Protein AF-U2F3W3-F1 (afdb_monomer_lite)

Structure (mmCIF, N/CA/C/O backbone):
data_AF-U2F3W3-F1
#
_entry.id   AF-U2F3W3-F1
#
loop_
_atom_site.group_PDB
_atom_site.id
_atom_site.type_symbol
_atom_site.label_atom_id
_atom_site.label_alt_id
_atom_site.label_comp_id
_atom_site.label_asym_id
_atom_site.label_entity_id
_atom_site.label_seq_id
_atom_site.pdbx_PDB_ins_code
_atom_site.Cartn_x
_atom_site.Cartn_y
_atom_site.Cartn_z
_atom_site.occupancy
_atom_site.B_iso_or_equiv
_atom_site.auth_seq_id
_atom_site.auth_comp_id
_atom_site.auth_asym_id
_atom_site.auth_atom_id
_atom_site.pdbx_PDB_model_num
ATOM 1 N N . MET A 1 1 ? -35.827 2.898 -4.877 1.00 52.41 1 MET A N 1
ATOM 2 C CA . MET A 1 1 ? -34.780 3.288 -3.914 1.00 52.41 1 MET A CA 1
ATOM 3 C C . MET A 1 1 ? -34.654 4.819 -3.933 1.00 52.41 1 MET A C 1
ATOM 5 O O . MET A 1 1 ? -33.554 5.352 -3.934 1.00 52.41 1 MET A O 1
ATOM 9 N N . ASP A 1 2 ? -35.777 5.558 -3.984 1.00 53.62 2 ASP A N 1
ATOM 10 C CA . ASP A 1 2 ? -35.839 6.682 -4.941 1.00 53.62 2 ASP A CA 1
ATOM 11 C C . ASP A 1 2 ? -36.403 8.016 -4.434 1.00 53.62 2 ASP A C 1
ATOM 13 O O . ASP A 1 2 ? -36.330 8.987 -5.180 1.00 53.62 2 ASP A O 1
ATOM 17 N N . ASP A 1 3 ? -36.898 8.122 -3.199 1.00 54.47 3 ASP A N 1
ATOM 18 C CA . ASP A 1 3 ? -37.449 9.403 -2.710 1.00 54.47 3 ASP A CA 1
ATOM 19 C C . ASP A 1 3 ? -36.442 10.219 -1.890 1.00 54.47 3 ASP A C 1
ATOM 21 O O . ASP A 1 3 ? -36.507 11.447 -1.854 1.00 54.47 3 ASP A O 1
ATOM 25 N N . PHE A 1 4 ? -35.448 9.554 -1.291 1.00 59.66 4 PHE A N 1
ATOM 26 C CA . PHE A 1 4 ? -34.438 10.202 -0.448 1.00 59.66 4 PHE A CA 1
ATOM 27 C C . PHE A 1 4 ? -33.551 11.184 -1.235 1.00 59.66 4 PHE A C 1
ATOM 29 O O . PHE A 1 4 ? -33.193 12.248 -0.731 1.00 59.66 4 PHE A O 1
ATOM 36 N N . PHE A 1 5 ? -33.232 10.853 -2.490 1.00 60.53 5 PHE A N 1
ATOM 37 C CA . PHE A 1 5 ? -32.320 11.638 -3.329 1.00 60.53 5 PHE A CA 1
ATOM 38 C C . PHE A 1 5 ? -33.022 12.661 -4.231 1.00 60.53 5 PHE A C 1
ATOM 40 O O . PHE A 1 5 ? -32.372 13.586 -4.708 1.00 60.53 5 PHE A O 1
ATOM 47 N N . LYS A 1 6 ? -34.336 12.537 -4.470 1.00 60.34 6 LYS A N 1
ATOM 48 C CA . LYS A 1 6 ? -35.054 13.398 -5.431 1.00 60.34 6 LYS A CA 1
ATOM 49 C C . LYS A 1 6 ? -35.426 14.776 -4.873 1.00 60.34 6 LYS A C 1
ATOM 51 O O . LYS A 1 6 ? -35.531 15.722 -5.646 1.00 60.34 6 LYS A O 1
ATOM 56 N N . ASN A 1 7 ? -35.561 14.913 -3.550 1.00 56.03 7 ASN A N 1
ATOM 57 C CA . ASN A 1 7 ? -36.027 16.155 -2.912 1.00 56.03 7 ASN A CA 1
ATOM 58 C C . ASN A 1 7 ? -34.962 16.898 -2.090 1.00 56.03 7 ASN A C 1
ATOM 60 O O . ASN A 1 7 ? -35.235 17.978 -1.565 1.00 56.03 7 ASN A O 1
ATOM 64 N N . ASN A 1 8 ? -33.744 16.364 -1.978 1.00 58.72 8 ASN A N 1
ATOM 65 C CA . ASN A 1 8 ? -32.713 16.959 -1.136 1.00 58.72 8 ASN A CA 1
ATOM 66 C C . ASN A 1 8 ? -31.770 17.855 -1.959 1.00 58.72 8 ASN A C 1
ATOM 68 O O . ASN A 1 8 ? -30.768 17.396 -2.495 1.00 58.72 8 ASN A O 1
ATOM 72 N N . LYS A 1 9 ? -32.084 19.157 -2.055 1.00 62.22 9 LYS A N 1
ATOM 73 C CA . LYS A 1 9 ? -31.203 20.184 -2.662 1.00 62.22 9 LYS A CA 1
ATOM 74 C C . LYS A 1 9 ? -30.010 20.573 -1.769 1.00 62.22 9 LYS A C 1
ATOM 76 O O . LYS A 1 9 ? -29.358 21.587 -2.013 1.00 62.22 9 LYS A O 1
ATOM 81 N N . ARG A 1 10 ? -29.753 19.835 -0.686 1.00 68.94 10 ARG A N 1
ATOM 82 C CA . ARG A 1 10 ? -28.677 20.129 0.262 1.00 68.94 10 ARG A CA 1
ATOM 83 C C . ARG A 1 10 ? -27.387 19.465 -0.210 1.00 68.94 10 ARG A C 1
ATOM 85 O O . ARG A 1 10 ? -27.378 18.285 -0.541 1.00 68.94 10 ARG A O 1
ATOM 92 N N . ASN A 1 11 ? -26.288 20.212 -0.187 1.00 65.12 11 ASN A N 1
ATOM 93 C CA . ASN A 1 11 ? -24.961 19.633 -0.375 1.00 65.12 11 ASN A CA 1
ATOM 94 C C . ASN A 1 11 ? -24.682 18.678 0.792 1.00 65.12 11 ASN A C 1
ATOM 96 O O . ASN A 1 11 ? -24.628 19.135 1.937 1.00 65.12 11 ASN A O 1
ATOM 100 N N . PHE A 1 12 ? -24.522 17.384 0.505 1.00 64.50 12 PHE A N 1
ATOM 101 C CA . PHE A 1 12 ? -24.119 16.393 1.500 1.00 64.50 12 PHE A CA 1
ATOM 102 C C . PHE A 1 12 ? -22.770 16.800 2.099 1.00 64.50 12 PHE A C 1
ATOM 104 O O . PHE A 1 12 ? -21.782 16.986 1.384 1.00 64.50 12 PHE A O 1
ATOM 111 N N . LYS A 1 13 ? -22.735 16.984 3.416 1.00 65.62 13 LYS A N 1
ATOM 112 C CA . LYS A 1 13 ? -21.517 17.266 4.179 1.00 65.62 13 LYS A CA 1
ATOM 113 C C . LYS A 1 13 ? -20.970 15.963 4.754 1.00 65.62 13 LYS A C 1
ATOM 115 O O . LYS A 1 13 ? -21.709 15.004 4.938 1.00 65.62 13 LYS A O 1
ATOM 120 N N . ARG A 1 14 ? -19.686 15.946 5.132 1.00 64.81 14 ARG A N 1
ATOM 121 C CA . ARG A 1 14 ? -19.064 14.790 5.812 1.00 64.81 14 ARG A CA 1
ATOM 122 C C . ARG A 1 14 ? -19.819 14.383 7.090 1.00 64.81 14 ARG A C 1
ATOM 124 O O . ARG A 1 14 ? -19.908 13.202 7.371 1.00 64.81 14 ARG A O 1
ATOM 131 N N . ALA A 1 15 ? -20.442 15.334 7.789 1.00 65.88 15 ALA A N 1
ATOM 132 C CA . ALA A 1 15 ? -21.305 15.055 8.942 1.00 65.88 15 ALA A CA 1
ATOM 133 C C . ALA A 1 15 ? -22.580 14.263 8.579 1.00 65.88 15 ALA A C 1
ATOM 135 O O . ALA A 1 15 ? -23.065 13.477 9.381 1.00 65.88 15 ALA A O 1
ATOM 136 N N . ASP A 1 16 ? -23.108 14.413 7.358 1.00 68.06 16 ASP A N 1
ATOM 137 C CA . ASP A 1 16 ? -24.274 13.642 6.907 1.00 68.06 16 ASP A CA 1
ATOM 138 C C . ASP A 1 16 ? -23.905 12.163 6.613 1.00 68.06 16 ASP A C 1
ATOM 140 O O . ASP A 1 16 ? -24.796 11.326 6.460 1.00 68.06 16 ASP A O 1
ATOM 144 N N . LEU A 1 17 ? -22.604 11.825 6.561 1.00 68.50 17 LEU A N 1
ATOM 145 C CA . LEU A 1 17 ? -22.098 10.450 6.435 1.00 68.50 17 LEU A CA 1
ATOM 146 C C . LEU A 1 17 ? -21.965 9.731 7.786 1.00 68.50 17 LEU A C 1
ATOM 148 O O . LEU A 1 17 ? -21.866 8.509 7.783 1.00 68.50 17 LEU A O 1
ATOM 152 N N . GLU A 1 18 ? -22.047 10.426 8.929 1.00 71.69 18 GLU A N 1
ATOM 153 C CA . GLU A 1 18 ? -21.941 9.786 10.256 1.00 71.69 18 GLU A CA 1
ATOM 154 C C . GLU A 1 18 ? -23.002 8.691 10.457 1.00 71.69 18 GLU A C 1
ATOM 156 O O . GLU A 1 18 ? -22.732 7.647 11.048 1.00 71.69 18 GLU A O 1
ATOM 161 N N . ILE A 1 19 ? -24.203 8.889 9.901 1.00 69.62 19 ILE A N 1
ATOM 162 C CA . ILE A 1 19 ? -25.282 7.888 9.915 1.00 69.62 19 ILE A CA 1
ATOM 163 C C . ILE A 1 19 ? -24.885 6.638 9.112 1.00 69.62 19 ILE A C 1
ATOM 165 O O . ILE A 1 19 ? -25.238 5.519 9.486 1.00 69.62 19 ILE A O 1
ATOM 169 N N . MET A 1 20 ? -24.155 6.811 8.006 1.00 68.94 20 MET A N 1
ATOM 170 C CA . MET A 1 20 ? -23.655 5.691 7.206 1.00 68.94 20 MET A CA 1
ATOM 171 C C . MET A 1 20 ? -22.515 4.965 7.917 1.00 68.94 20 MET A C 1
ATOM 173 O O . MET A 1 20 ? -22.529 3.737 7.937 1.00 68.94 20 MET A O 1
ATOM 177 N N . ASP A 1 21 ? -21.604 5.695 8.562 1.00 71.94 21 ASP A N 1
ATOM 178 C CA . ASP A 1 21 ? -20.513 5.116 9.355 1.00 71.94 21 ASP A CA 1
ATOM 179 C C . ASP A 1 21 ? -21.047 4.294 10.542 1.00 71.94 21 ASP A C 1
ATOM 181 O O . ASP A 1 21 ? -20.514 3.230 10.854 1.00 71.94 21 ASP A O 1
ATOM 185 N N . GLN A 1 22 ? -22.147 4.731 11.170 1.00 71.75 22 GLN A N 1
ATOM 186 C CA . GLN A 1 22 ? -22.835 3.959 12.213 1.00 71.75 22 GLN A CA 1
ATOM 187 C C . GLN A 1 22 ? -23.521 2.700 11.673 1.00 71.75 22 GLN A C 1
ATOM 189 O O . GLN A 1 22 ? -23.549 1.670 12.348 1.00 71.75 22 GLN A O 1
ATOM 194 N N . LYS A 1 23 ? -24.110 2.774 10.476 1.00 74.50 23 LYS A N 1
ATOM 195 C CA . LYS A 1 23 ? -24.879 1.667 9.888 1.00 74.50 23 LYS A CA 1
ATOM 196 C C . LYS A 1 23 ? -23.989 0.610 9.231 1.00 74.50 23 LYS A C 1
ATOM 198 O O . LYS A 1 23 ? -24.366 -0.559 9.193 1.00 74.50 23 LYS A O 1
ATOM 203 N N . PHE A 1 24 ? -22.824 1.019 8.735 1.00 73.81 24 PHE A N 1
ATOM 204 C CA . PHE A 1 24 ? -21.830 0.168 8.089 1.00 73.81 24 PHE A CA 1
ATOM 205 C C . PHE A 1 24 ? -20.445 0.451 8.676 1.00 73.81 24 PHE A C 1
ATOM 207 O O . PHE A 1 24 ? -19.601 1.060 8.012 1.00 73.81 24 PHE A O 1
ATOM 214 N N . PRO A 1 25 ? -20.200 0.024 9.927 1.00 77.31 25 PRO A N 1
ATOM 215 C CA . PRO A 1 25 ? -18.922 0.266 10.569 1.00 77.31 25 PRO A CA 1
ATOM 216 C C . PRO A 1 25 ? -17.807 -0.432 9.786 1.00 77.31 25 PRO A C 1
ATOM 218 O O . PRO A 1 25 ? -17.906 -1.614 9.449 1.00 77.31 25 PRO A O 1
ATOM 221 N N . GLN A 1 26 ? -16.728 0.301 9.504 1.00 83.44 26 GLN A N 1
ATOM 222 C CA . GLN A 1 26 ? -15.517 -0.228 8.869 1.00 83.44 26 GLN A CA 1
ATOM 223 C C . GLN A 1 26 ? -14.720 -1.070 9.874 1.00 83.44 26 GLN A C 1
ATOM 225 O O . GLN A 1 26 ? -13.630 -0.702 10.311 1.00 83.44 26 GLN A O 1
ATOM 230 N N . THR A 1 27 ? -15.295 -2.193 10.297 1.00 89.38 27 THR A N 1
ATOM 231 C CA . THR A 1 27 ? -14.760 -3.049 11.356 1.00 89.38 27 THR A CA 1
ATOM 232 C C . THR A 1 27 ? -14.599 -4.473 10.847 1.00 89.38 27 THR A C 1
ATOM 234 O O . THR A 1 27 ? -15.500 -5.051 10.245 1.00 89.38 27 THR A O 1
ATOM 237 N N . LEU A 1 28 ? -13.423 -5.042 11.082 1.00 88.81 28 LEU A N 1
ATOM 238 C CA . LEU A 1 28 ? -13.112 -6.431 10.777 1.00 88.81 28 LEU A CA 1
ATOM 239 C C . LEU A 1 28 ? -13.806 -7.376 11.768 1.00 88.81 28 LEU A C 1
ATOM 241 O O . LEU A 1 28 ? -14.197 -6.983 12.866 1.00 88.81 28 LEU A O 1
ATOM 245 N N . SER A 1 29 ? -13.876 -8.664 11.430 1.00 86.19 29 SER A N 1
ATOM 246 C CA . SER A 1 29 ? -14.442 -9.706 12.305 1.00 86.19 29 SER A CA 1
ATOM 247 C C . SER A 1 29 ? -13.726 -9.851 13.654 1.00 86.19 29 SER A C 1
ATOM 249 O O . SER A 1 29 ? -14.311 -10.356 14.606 1.00 86.19 29 SER A O 1
ATOM 251 N N . ASN A 1 30 ? -12.480 -9.383 13.758 1.00 84.94 30 ASN A N 1
ATOM 252 C CA . ASN A 1 30 ? -11.715 -9.319 15.006 1.00 84.94 30 ASN A CA 1
ATOM 253 C C . ASN A 1 30 ? -11.966 -8.031 15.824 1.00 84.94 30 ASN A C 1
ATOM 255 O O . ASN A 1 30 ? -11.240 -7.773 16.781 1.00 84.94 30 ASN A O 1
ATOM 259 N N . GLY A 1 31 ? -12.943 -7.204 15.436 1.00 90.38 31 GLY A N 1
ATOM 260 C CA . GLY A 1 31 ? -13.310 -5.962 16.120 1.00 90.38 31 GLY A CA 1
ATOM 261 C C . GLY A 1 31 ? -12.424 -4.753 15.799 1.00 90.38 31 GLY A C 1
ATOM 262 O O . GLY A 1 31 ? -12.682 -3.666 16.313 1.00 90.38 31 GLY A O 1
ATOM 263 N N . LYS A 1 32 ? -11.394 -4.896 14.955 1.00 92.50 32 LYS A N 1
ATOM 264 C CA . LYS A 1 32 ? -10.477 -3.793 14.618 1.00 92.50 32 LYS A CA 1
ATOM 265 C C . LYS A 1 32 ? -11.030 -2.938 13.486 1.00 92.50 32 LYS A C 1
ATOM 267 O O . LYS A 1 32 ? -11.557 -3.465 12.506 1.00 92.50 32 LYS A O 1
ATOM 272 N N . LYS A 1 33 ? -10.878 -1.616 13.601 1.00 92.75 33 LYS A N 1
ATOM 273 C CA . LYS A 1 33 ? -11.203 -0.676 12.522 1.00 92.75 33 LYS A CA 1
ATOM 274 C C . LYS A 1 33 ? -10.188 -0.830 11.390 1.00 92.75 33 LYS A C 1
ATOM 276 O O . LYS A 1 33 ? -8.986 -0.834 11.651 1.00 92.75 33 LYS A O 1
ATOM 281 N N . TYR A 1 34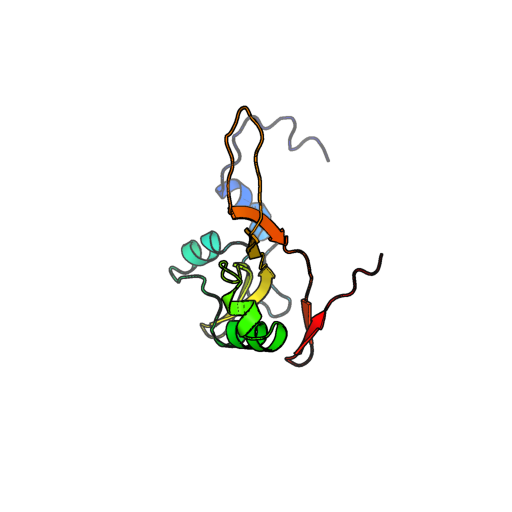 ? -10.668 -0.938 10.158 1.00 93.38 34 TYR A N 1
ATOM 282 C CA . TYR A 1 34 ? -9.819 -0.867 8.973 1.00 93.38 34 TYR A CA 1
ATOM 283 C C . TYR A 1 34 ? -10.018 0.469 8.255 1.00 93.38 34 TYR A C 1
ATOM 285 O O . TYR A 1 34 ? -11.032 1.140 8.427 1.00 93.38 34 TYR A O 1
ATOM 293 N N . TYR A 1 35 ? -9.032 0.843 7.453 1.00 92.88 35 TYR A N 1
ATOM 294 C CA . TYR A 1 35 ? -8.988 2.060 6.663 1.00 92.88 35 TYR A CA 1
ATOM 295 C C . TYR A 1 35 ? -8.802 1.687 5.197 1.00 92.88 35 TYR A C 1
ATOM 297 O O . TYR A 1 35 ? -8.011 0.800 4.876 1.00 92.88 35 TYR A O 1
ATOM 305 N N . THR A 1 36 ? -9.514 2.378 4.310 1.00 90.75 36 THR A N 1
ATOM 306 C CA . THR A 1 36 ? -9.368 2.267 2.845 1.00 90.75 36 THR A CA 1
ATOM 307 C C . THR A 1 36 ? -8.591 3.442 2.242 1.00 90.75 36 THR A C 1
ATOM 309 O O . THR A 1 36 ? -8.523 3.610 1.028 1.00 90.75 36 THR A O 1
ATOM 312 N N . SER A 1 37 ? -8.088 4.331 3.098 1.00 88.44 37 SER A N 1
ATOM 313 C CA . SER A 1 37 ? -7.439 5.582 2.726 1.00 88.44 37 SER A CA 1
ATOM 314 C C . SER A 1 37 ? -6.416 5.940 3.790 1.00 88.44 37 SER A C 1
ATOM 316 O O . SER A 1 37 ? -6.741 6.037 4.976 1.00 88.44 37 SER A O 1
ATOM 318 N N . TRP A 1 38 ? -5.178 6.169 3.361 1.00 89.06 38 TRP A N 1
ATOM 319 C CA . TRP A 1 38 ? -4.122 6.648 4.246 1.00 89.06 38 TRP A CA 1
ATOM 320 C C . TRP A 1 38 ? -4.459 8.017 4.851 1.00 89.06 38 TRP A C 1
ATOM 322 O O . TRP A 1 38 ? -4.174 8.249 6.017 1.00 89.06 38 TRP A O 1
ATOM 332 N N . ILE A 1 39 ? -5.155 8.884 4.108 1.00 90.50 39 ILE A N 1
ATOM 333 C CA . ILE A 1 39 ? -5.538 10.229 4.563 1.00 90.50 39 ILE A CA 1
ATOM 334 C C . ILE A 1 39 ? -6.479 10.158 5.770 1.00 90.50 39 ILE A C 1
ATOM 336 O O . ILE A 1 39 ? -6.364 10.963 6.693 1.00 90.50 39 ILE A O 1
ATOM 340 N N . ASP A 1 40 ? -7.430 9.221 5.761 1.00 90.94 40 ASP A N 1
ATOM 341 C CA . ASP A 1 40 ? -8.373 9.073 6.872 1.00 90.94 40 ASP A CA 1
ATOM 342 C C . ASP A 1 40 ? -7.679 8.475 8.101 1.00 90.94 40 ASP A C 1
ATOM 344 O O . ASP A 1 40 ? -7.908 8.942 9.211 1.00 90.94 40 ASP A O 1
ATOM 348 N N . TYR A 1 41 ? -6.752 7.531 7.908 1.00 93.00 41 TYR A N 1
ATOM 349 C CA . TYR A 1 41 ? -5.915 7.019 8.996 1.00 93.00 41 TYR A CA 1
ATOM 350 C C . TYR A 1 41 ? -5.042 8.110 9.628 1.00 93.00 41 TYR A C 1
ATOM 352 O O . TYR A 1 41 ? -5.021 8.248 10.851 1.00 93.00 41 TYR A O 1
ATOM 360 N N . GLU A 1 42 ? -4.339 8.904 8.815 1.00 94.12 42 GLU A N 1
ATOM 361 C CA . GLU A 1 42 ? -3.472 9.979 9.310 1.00 94.12 42 GLU A CA 1
ATOM 362 C C . GLU A 1 42 ? -4.276 11.051 10.047 1.00 94.12 42 GLU A C 1
ATOM 364 O O . GLU A 1 42 ? -3.835 11.566 11.072 1.00 94.12 42 GLU A O 1
ATOM 369 N N . ARG A 1 43 ? -5.487 11.352 9.569 1.00 92.75 43 ARG A N 1
ATOM 370 C CA . ARG A 1 43 ? -6.401 12.289 10.227 1.00 92.75 43 ARG A CA 1
ATOM 371 C C . ARG A 1 43 ? -6.908 11.770 11.569 1.00 92.75 43 ARG A C 1
ATOM 373 O O . ARG A 1 43 ? -6.947 12.539 12.525 1.00 92.75 43 ARG A O 1
ATOM 380 N N . ASP A 1 44 ? -7.313 10.504 11.625 1.00 91.62 44 ASP A N 1
ATOM 381 C CA . ASP A 1 44 ? -7.909 9.903 12.820 1.00 91.62 44 ASP A CA 1
ATOM 382 C C . ASP A 1 44 ? -6.856 9.623 13.905 1.00 91.62 44 ASP A C 1
ATOM 384 O O . ASP A 1 44 ? -7.155 9.711 15.095 1.00 91.62 44 ASP A O 1
ATOM 388 N N . THR A 1 45 ? -5.625 9.280 13.509 1.00 91.75 45 THR A N 1
ATOM 389 C CA . THR A 1 45 ? -4.575 8.818 14.436 1.00 91.75 45 THR A CA 1
ATOM 390 C C . THR A 1 45 ? -3.429 9.806 14.643 1.00 91.75 45 THR A C 1
ATOM 392 O O . THR A 1 45 ? -2.695 9.684 15.624 1.00 91.75 45 THR A O 1
ATOM 395 N N . GLY A 1 46 ? -3.223 10.752 13.721 1.00 93.69 46 GLY A N 1
ATOM 396 C CA . GLY A 1 46 ? -2.047 11.626 13.686 1.00 93.69 46 GLY A CA 1
ATOM 397 C C . GLY A 1 46 ? -0.736 10.918 13.308 1.00 93.69 46 GLY A C 1
ATOM 398 O O . GLY A 1 46 ? 0.322 11.547 13.333 1.00 93.69 46 GLY A O 1
ATOM 399 N N . LYS A 1 47 ? -0.773 9.619 12.978 1.00 93.12 47 LYS A N 1
ATOM 400 C CA . LYS A 1 47 ? 0.394 8.804 12.600 1.00 93.12 47 LYS A CA 1
ATOM 401 C C . LYS A 1 47 ? 0.446 8.643 11.090 1.00 93.12 47 LYS A C 1
ATOM 403 O O . LYS A 1 47 ? -0.599 8.460 10.484 1.00 93.12 47 LYS A O 1
ATOM 408 N N . LYS A 1 48 ? 1.645 8.599 10.503 1.00 91.25 48 LYS A N 1
ATOM 409 C CA . LYS A 1 48 ? 1.818 8.310 9.071 1.00 91.25 48 LYS A CA 1
ATOM 410 C C . LYS A 1 48 ? 1.393 6.893 8.705 1.00 91.25 48 LYS A C 1
ATOM 412 O O . LYS A 1 48 ? 1.671 5.946 9.445 1.00 91.25 48 LYS A O 1
ATOM 417 N N . ALA A 1 49 ? 0.771 6.749 7.539 1.00 90.19 49 ALA A N 1
ATOM 418 C CA . ALA A 1 49 ? 0.434 5.444 6.984 1.00 90.19 49 ALA A CA 1
ATOM 419 C C . ALA A 1 49 ? 1.582 4.914 6.112 1.00 90.19 49 ALA A C 1
ATOM 421 O O . ALA A 1 49 ? 1.633 5.161 4.908 1.00 90.19 49 ALA A O 1
ATOM 422 N N . GLU A 1 50 ? 2.507 4.173 6.714 1.00 89.25 50 GLU A N 1
ATOM 423 C CA . GLU A 1 50 ? 3.647 3.588 6.003 1.00 89.25 50 GLU A CA 1
ATOM 424 C C . GLU A 1 50 ? 3.539 2.062 5.968 1.00 89.25 50 GLU A C 1
ATOM 426 O O . GLU A 1 50 ? 3.142 1.427 6.946 1.00 89.25 50 GLU A O 1
ATOM 431 N N . VAL A 1 51 ? 3.881 1.458 4.824 1.00 88.69 51 VAL A N 1
ATOM 432 C CA . VAL A 1 51 ? 3.951 -0.004 4.698 1.00 88.69 51 VAL A CA 1
ATOM 433 C C . VAL A 1 51 ? 5.123 -0.495 5.550 1.00 88.69 51 VAL A C 1
ATOM 435 O O . VAL A 1 51 ? 6.260 -0.123 5.260 1.00 88.69 51 VAL A O 1
ATOM 438 N N . PRO A 1 52 ? 4.901 -1.350 6.565 1.00 90.38 52 PRO A N 1
ATOM 439 C CA . PRO A 1 52 ? 6.005 -1.803 7.399 1.00 90.38 52 PRO A CA 1
ATOM 440 C C . PRO A 1 52 ? 7.026 -2.638 6.624 1.00 90.38 52 PRO A C 1
ATOM 442 O O . PRO A 1 52 ? 6.676 -3.406 5.722 1.00 90.38 52 PRO A O 1
ATOM 445 N N . GLU A 1 53 ? 8.285 -2.558 7.051 1.00 90.19 53 GLU A N 1
ATOM 446 C CA . GLU A 1 53 ? 9.429 -3.189 6.385 1.00 90.19 53 GLU A CA 1
ATOM 447 C C . GLU A 1 53 ? 9.272 -4.708 6.208 1.00 90.19 53 GLU A C 1
ATOM 449 O O . GLU A 1 53 ? 9.648 -5.259 5.175 1.00 90.19 53 GLU A O 1
ATOM 454 N N . ILE A 1 54 ? 8.611 -5.386 7.153 1.00 89.50 54 ILE A N 1
ATOM 455 C CA . ILE A 1 54 ? 8.303 -6.819 7.038 1.00 89.50 54 ILE A CA 1
ATOM 456 C C . ILE A 1 54 ? 7.507 -7.153 5.765 1.00 89.50 54 ILE A C 1
ATOM 458 O O . ILE A 1 54 ? 7.734 -8.196 5.154 1.00 89.50 54 ILE A O 1
ATOM 462 N N . TYR A 1 55 ? 6.592 -6.282 5.331 1.00 88.44 55 TYR A N 1
ATOM 463 C CA . TYR A 1 55 ? 5.817 -6.491 4.107 1.00 88.44 55 TYR A CA 1
ATOM 464 C C . TYR A 1 55 ? 6.613 -6.096 2.863 1.00 88.44 55 TYR A C 1
ATOM 466 O O . TYR A 1 55 ? 6.503 -6.778 1.846 1.00 88.44 55 TYR A O 1
ATOM 474 N N . ILE A 1 56 ? 7.462 -5.066 2.956 1.00 88.25 56 ILE A N 1
ATOM 475 C CA . ILE A 1 56 ? 8.399 -4.692 1.885 1.00 88.25 56 ILE A CA 1
ATOM 476 C C . ILE A 1 56 ? 9.331 -5.868 1.570 1.00 88.25 56 ILE A C 1
ATOM 478 O O . ILE A 1 56 ? 9.471 -6.248 0.408 1.00 88.25 56 ILE A O 1
ATOM 482 N N . ASN A 1 57 ? 9.903 -6.504 2.593 1.00 89.56 57 ASN A N 1
ATOM 483 C CA . ASN A 1 57 ? 10.799 -7.646 2.417 1.00 89.56 57 ASN A CA 1
ATOM 484 C C . ASN A 1 57 ? 10.086 -8.837 1.769 1.00 89.56 57 ASN A C 1
ATOM 486 O O . ASN A 1 57 ? 10.608 -9.406 0.815 1.00 89.56 57 ASN A O 1
ATOM 490 N N . LYS A 1 58 ? 8.846 -9.146 2.171 1.00 87.00 58 LYS A N 1
ATOM 491 C CA . LYS A 1 58 ? 8.047 -10.193 1.508 1.00 87.00 58 LYS A CA 1
ATOM 492 C C . LYS A 1 58 ? 7.755 -9.876 0.034 1.00 87.00 58 LYS A C 1
ATOM 494 O O . LYS A 1 58 ? 7.698 -10.789 -0.787 1.00 87.00 58 LYS A O 1
ATOM 499 N N . ILE A 1 59 ? 7.558 -8.602 -0.324 1.00 84.19 59 ILE A N 1
ATOM 500 C CA . ILE A 1 59 ? 7.377 -8.182 -1.726 1.00 84.19 59 ILE A CA 1
ATOM 501 C C . ILE A 1 59 ? 8.683 -8.362 -2.510 1.00 84.19 59 ILE A C 1
ATOM 503 O O . ILE A 1 59 ? 8.651 -8.900 -3.618 1.00 84.19 59 ILE A O 1
ATOM 507 N N . LYS A 1 60 ? 9.828 -7.972 -1.936 1.00 86.94 60 LYS A N 1
ATOM 508 C CA . LYS A 1 60 ? 11.156 -8.180 -2.538 1.00 86.94 60 LYS A CA 1
ATOM 509 C C . LYS A 1 60 ? 11.463 -9.661 -2.749 1.00 86.94 60 LYS A C 1
ATOM 511 O O . LYS A 1 60 ? 11.881 -10.036 -3.839 1.00 86.94 60 LYS A O 1
ATOM 516 N N . GLU A 1 61 ? 11.200 -10.505 -1.752 1.00 87.00 61 GLU A N 1
ATOM 517 C CA . GLU A 1 61 ? 11.341 -11.964 -1.857 1.00 87.00 61 GLU A CA 1
ATOM 518 C C . GLU A 1 61 ? 10.455 -12.542 -2.967 1.00 87.00 61 GLU A C 1
ATOM 520 O O . GLU A 1 61 ? 10.874 -13.435 -3.700 1.00 87.00 61 GLU A O 1
ATOM 525 N N . PHE A 1 62 ? 9.236 -12.015 -3.120 1.00 81.94 62 PHE A N 1
ATOM 526 C CA . PHE A 1 62 ? 8.300 -12.469 -4.142 1.00 81.94 62 PHE A CA 1
ATOM 527 C C . PHE A 1 62 ? 8.700 -12.039 -5.565 1.00 81.94 62 PHE A C 1
ATOM 529 O O . PHE A 1 62 ? 8.602 -12.832 -6.500 1.00 81.94 62 PHE A O 1
ATOM 536 N N . MET A 1 63 ? 9.130 -10.789 -5.753 1.00 77.94 63 MET A N 1
ATOM 537 C CA . MET A 1 63 ? 9.453 -10.234 -7.077 1.00 77.94 63 MET A CA 1
ATOM 538 C C . MET A 1 63 ? 10.896 -10.484 -7.523 1.00 77.94 63 MET A C 1
ATOM 540 O O . MET A 1 63 ? 11.189 -10.437 -8.722 1.00 77.94 63 MET A O 1
ATOM 544 N N . GLY A 1 64 ? 11.789 -10.727 -6.566 1.00 83.44 64 GLY A N 1
ATOM 545 C CA . GLY A 1 64 ? 13.231 -10.621 -6.728 1.00 83.44 64 GLY A CA 1
ATOM 546 C C . GLY A 1 64 ? 13.701 -9.172 -6.573 1.00 83.44 64 GLY A C 1
ATOM 547 O O . GLY A 1 64 ? 13.135 -8.254 -7.168 1.00 83.44 64 GLY A O 1
ATOM 548 N N . GLU A 1 65 ? 14.777 -8.976 -5.811 1.00 83.88 65 GLU A N 1
ATOM 549 C CA . GLU A 1 65 ? 15.337 -7.657 -5.474 1.00 83.88 65 GLU A CA 1
ATOM 550 C C . GLU A 1 65 ? 15.640 -6.816 -6.725 1.00 83.88 65 GLU A C 1
ATOM 552 O O . GLU A 1 65 ? 15.142 -5.704 -6.865 1.00 83.88 65 GLU A O 1
ATOM 557 N N . SER A 1 66 ? 16.289 -7.414 -7.730 1.00 81.31 66 SER A N 1
ATOM 558 C CA . SER A 1 66 ? 16.592 -6.738 -9.003 1.00 81.31 66 SER A CA 1
ATOM 559 C C . SER A 1 66 ? 15.369 -6.261 -9.797 1.00 81.31 66 SER A C 1
ATOM 561 O O . SER A 1 66 ? 15.493 -5.371 -10.638 1.00 81.31 66 SER A O 1
ATOM 563 N N . ASN A 1 67 ? 14.196 -6.867 -9.596 1.00 77.88 67 ASN A N 1
ATOM 564 C CA . ASN A 1 67 ? 12.953 -6.432 -10.234 1.00 77.88 67 ASN A CA 1
ATOM 565 C C . ASN A 1 67 ? 12.225 -5.400 -9.377 1.00 77.88 67 ASN A C 1
ATOM 567 O O . ASN A 1 67 ? 11.594 -4.500 -9.926 1.00 77.88 67 ASN A O 1
ATOM 571 N N . TYR A 1 68 ? 12.328 -5.518 -8.052 1.00 80.50 68 TYR A N 1
ATOM 572 C CA . TYR A 1 68 ? 11.818 -4.520 -7.124 1.00 80.50 68 TYR A CA 1
ATOM 573 C C . TYR A 1 68 ? 12.526 -3.173 -7.316 1.00 80.50 68 TYR A C 1
ATOM 575 O O . TYR A 1 68 ? 11.853 -2.158 -7.442 1.00 80.50 68 TYR A O 1
ATOM 583 N N . ASP A 1 69 ? 13.852 -3.161 -7.467 1.00 80.81 69 ASP A N 1
ATOM 584 C CA . ASP A 1 69 ? 14.632 -1.926 -7.654 1.00 80.81 69 ASP A CA 1
ATOM 585 C C . ASP A 1 69 ? 14.338 -1.213 -8.984 1.00 80.81 69 ASP A C 1
ATOM 587 O O . ASP A 1 69 ? 14.555 -0.011 -9.127 1.00 80.81 69 ASP A O 1
ATOM 591 N N . LYS A 1 70 ? 13.807 -1.943 -9.973 1.00 74.25 70 LYS A N 1
ATOM 592 C CA . LYS A 1 70 ? 13.325 -1.372 -11.242 1.00 74.25 70 LYS A CA 1
ATOM 593 C C . LYS A 1 70 ? 11.932 -0.754 -11.116 1.00 74.25 70 LYS A C 1
ATOM 595 O O . LYS A 1 70 ? 11.488 -0.103 -12.059 1.00 74.25 70 LYS A O 1
ATOM 600 N N . SER A 1 71 ? 11.228 -0.981 -10.004 1.00 67.75 71 SER A N 1
ATOM 601 C CA . SER A 1 71 ? 9.928 -0.382 -9.724 1.00 67.75 71 SER A CA 1
ATOM 602 C C . SER A 1 71 ? 10.126 0.981 -9.063 1.00 67.75 71 SER A C 1
ATOM 604 O O . SER A 1 71 ? 10.470 1.033 -7.886 1.00 67.75 71 SER A O 1
ATOM 606 N N . PRO A 1 72 ? 9.867 2.104 -9.759 1.00 60.03 72 PRO A N 1
ATOM 607 C CA . PRO A 1 72 ? 10.017 3.430 -9.160 1.00 60.03 72 PRO A CA 1
ATOM 608 C C . PRO A 1 72 ? 8.956 3.729 -8.089 1.00 60.03 72 PRO A C 1
ATOM 610 O O . PRO A 1 72 ? 9.054 4.738 -7.397 1.00 60.03 72 PRO A O 1
ATOM 613 N N . ASN A 1 73 ? 7.929 2.882 -7.959 1.00 66.56 73 ASN A N 1
ATOM 614 C CA . ASN A 1 73 ? 6.800 3.120 -7.072 1.00 66.56 73 ASN A CA 1
ATOM 615 C C . ASN A 1 73 ? 6.851 2.194 -5.858 1.00 66.56 73 ASN A C 1
ATOM 617 O O . ASN A 1 73 ? 6.952 0.972 -5.996 1.00 66.56 73 ASN A O 1
ATOM 621 N N . PHE A 1 74 ? 6.710 2.798 -4.679 1.00 75.06 74 PHE A N 1
ATOM 622 C CA . PHE A 1 74 ? 6.482 2.087 -3.428 1.00 75.06 74 PHE A CA 1
ATOM 623 C C . PHE A 1 74 ? 5.097 1.419 -3.426 1.00 75.06 74 PHE A C 1
ATOM 625 O O . PHE A 1 74 ? 4.166 1.926 -4.062 1.00 75.06 74 PHE A O 1
ATOM 632 N N . PRO A 1 75 ? 4.931 0.297 -2.704 1.00 82.44 75 PRO A N 1
ATOM 633 C CA . PRO A 1 75 ? 3.620 -0.301 -2.504 1.00 82.44 75 PRO A CA 1
ATOM 634 C C . PRO A 1 75 ? 2.680 0.683 -1.797 1.00 82.44 75 PRO A C 1
ATOM 636 O O . PRO A 1 75 ? 3.035 1.305 -0.798 1.00 82.44 75 PRO A O 1
ATOM 639 N N . ILE A 1 76 ? 1.463 0.802 -2.318 1.00 84.06 76 ILE A N 1
ATOM 640 C CA . ILE A 1 76 ? 0.414 1.683 -1.808 1.00 84.06 76 ILE A CA 1
ATOM 641 C C . ILE A 1 76 ? -0.508 0.875 -0.894 1.00 84.06 76 ILE A C 1
ATOM 643 O O . ILE A 1 76 ? -1.003 -0.186 -1.286 1.00 84.06 76 ILE A O 1
ATOM 647 N N . LEU A 1 77 ? -0.773 1.400 0.304 1.00 87.25 77 LEU A N 1
ATOM 648 C CA . LEU A 1 77 ? -1.798 0.891 1.217 1.00 87.25 77 LEU A CA 1
ATOM 649 C C . LEU A 1 77 ? -3.192 1.194 0.654 1.00 87.25 77 LEU A C 1
ATOM 651 O O . LEU A 1 77 ? -3.628 2.344 0.670 1.00 87.25 77 LEU A O 1
ATOM 655 N N . VAL A 1 78 ? -3.886 0.165 0.162 1.00 87.69 78 VAL A N 1
ATOM 656 C CA . VAL A 1 78 ? -5.270 0.287 -0.330 1.00 87.69 78 VAL A CA 1
ATOM 657 C C . VAL A 1 78 ? -6.254 0.021 0.796 1.00 87.69 78 VAL A C 1
ATOM 659 O O . VAL A 1 78 ? -7.191 0.785 0.991 1.00 87.69 78 VAL A O 1
ATOM 662 N N . MET A 1 79 ? -6.028 -1.045 1.562 1.00 89.62 79 MET A N 1
ATOM 663 C CA . MET A 1 79 ? -6.850 -1.380 2.717 1.00 89.62 79 MET A CA 1
ATOM 664 C C . MET A 1 79 ? -5.975 -1.964 3.816 1.00 89.62 79 MET A C 1
ATOM 666 O O . MET A 1 79 ? -5.145 -2.831 3.550 1.00 89.62 79 MET A O 1
ATOM 670 N N . PHE A 1 80 ? -6.120 -1.491 5.047 1.00 92.94 80 PHE A N 1
ATOM 671 C CA . PHE A 1 80 ? -5.249 -1.884 6.155 1.00 92.94 80 PHE A CA 1
ATOM 672 C C . PHE A 1 80 ? -5.903 -1.609 7.504 1.00 92.94 80 PHE A C 1
ATOM 674 O O . PHE A 1 80 ? -6.878 -0.870 7.588 1.00 92.94 80 PHE A O 1
ATOM 681 N N . TYR A 1 81 ? -5.370 -2.189 8.570 1.00 93.75 81 TYR A N 1
ATOM 682 C CA . TYR A 1 81 ? -5.766 -1.870 9.941 1.00 93.75 81 TYR A CA 1
ATOM 683 C C . TYR A 1 81 ? -4.528 -1.698 10.818 1.00 93.75 81 TYR A C 1
ATOM 685 O O . TYR A 1 81 ? -3.429 -2.081 10.423 1.00 93.75 81 TYR A O 1
ATOM 693 N N . GLU A 1 82 ? -4.691 -1.109 11.998 1.00 93.62 82 GLU A N 1
ATOM 694 C CA . GLU A 1 82 ? -3.614 -1.021 12.985 1.00 93.62 82 GLU A CA 1
ATOM 695 C C . GLU A 1 82 ? -3.740 -2.161 14.003 1.00 93.62 82 GLU A C 1
ATOM 697 O O . GLU A 1 82 ? -4.820 -2.433 14.535 1.00 93.62 82 GLU A O 1
ATOM 702 N N . ASP A 1 83 ? -2.624 -2.828 14.277 1.00 92.00 83 ASP A N 1
ATOM 703 C CA . ASP A 1 83 ? -2.500 -3.865 15.288 1.00 92.00 83 ASP A CA 1
ATOM 704 C C . ASP A 1 83 ? -1.240 -3.649 16.117 1.00 92.00 83 ASP A C 1
ATOM 706 O O . ASP A 1 83 ? -0.148 -3.610 15.558 1.00 92.00 83 ASP A O 1
ATOM 710 N N . ASN A 1 84 ? -1.366 -3.519 17.440 1.00 90.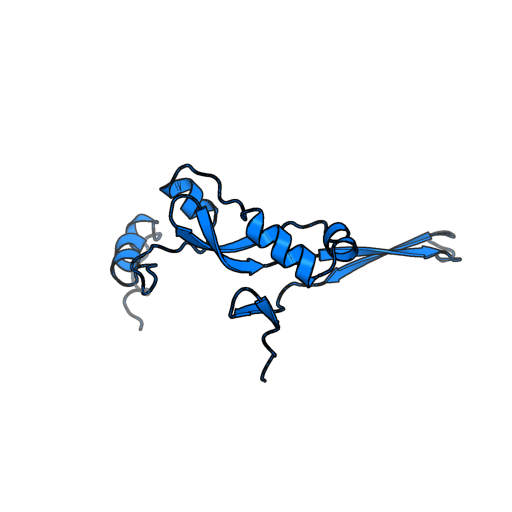94 84 ASN A N 1
ATOM 711 C CA . ASN A 1 84 ? -0.224 -3.314 18.341 1.00 90.94 84 ASN A CA 1
ATOM 712 C C . ASN A 1 84 ? 0.757 -2.232 17.840 1.00 90.94 84 ASN A C 1
ATOM 714 O O . ASN A 1 84 ? 1.970 -2.438 17.809 1.00 90.94 84 ASN A O 1
ATOM 718 N N . ASN A 1 85 ? 0.221 -1.086 17.411 1.00 88.62 85 ASN A N 1
ATOM 719 C CA . ASN A 1 85 ? 0.966 0.042 16.840 1.00 88.62 85 ASN A CA 1
ATOM 720 C C . ASN A 1 85 ? 1.697 -0.241 15.513 1.00 88.62 85 ASN A C 1
ATOM 722 O O . ASN A 1 85 ? 2.560 0.537 15.106 1.00 88.62 85 ASN A O 1
ATOM 726 N N . GLN A 1 86 ? 1.356 -1.327 14.821 1.00 91.19 86 GLN A N 1
ATOM 727 C CA . GLN A 1 86 ? 1.866 -1.646 13.493 1.00 91.19 86 GLN A CA 1
ATOM 728 C C . GLN A 1 86 ? 0.732 -1.711 12.479 1.00 91.19 86 GLN A C 1
ATOM 730 O O . GLN A 1 86 ? -0.335 -2.265 12.733 1.00 91.19 86 GLN A O 1
ATOM 735 N N . ILE A 1 87 ? 0.979 -1.171 11.290 1.00 92.75 87 ILE A N 1
ATOM 736 C CA . ILE A 1 87 ? 0.044 -1.295 10.178 1.00 92.75 87 ILE A CA 1
ATOM 737 C C . ILE A 1 87 ? 0.059 -2.738 9.673 1.00 92.75 87 ILE A C 1
ATOM 739 O O . ILE A 1 87 ? 1.103 -3.312 9.376 1.00 92.75 87 ILE A O 1
ATOM 743 N N . VAL A 1 88 ? -1.117 -3.327 9.534 1.00 92.00 88 VAL A N 1
ATOM 744 C CA . VAL A 1 88 ? -1.314 -4.631 8.915 1.00 92.00 88 VAL A CA 1
ATOM 745 C C . VAL A 1 88 ? -2.071 -4.413 7.607 1.00 92.00 88 VAL A C 1
ATOM 747 O O . VAL A 1 88 ? -3.271 -4.117 7.629 1.00 92.00 88 VAL A O 1
ATOM 750 N N . PRO A 1 89 ? -1.392 -4.520 6.452 1.00 90.38 89 PRO A N 1
ATOM 751 C CA . PRO A 1 89 ? -2.040 -4.421 5.158 1.00 90.38 89 PRO A CA 1
ATOM 752 C C . PRO A 1 89 ? -3.006 -5.586 4.947 1.00 90.38 89 PRO A C 1
ATOM 754 O O . PRO A 1 89 ? -2.652 -6.749 5.139 1.00 90.38 89 PRO A O 1
ATOM 757 N N . ILE A 1 90 ? -4.214 -5.262 4.502 1.00 88.44 90 ILE A N 1
ATOM 758 C CA . ILE A 1 90 ? -5.183 -6.224 3.972 1.00 88.44 90 ILE A CA 1
ATOM 759 C C . ILE A 1 90 ? -5.069 -6.260 2.444 1.00 88.44 90 ILE A C 1
ATOM 761 O O . ILE A 1 90 ? -5.096 -7.330 1.841 1.00 88.44 90 ILE A O 1
ATOM 765 N N . GLU A 1 91 ? -4.886 -5.092 1.825 1.00 85.88 91 GLU A N 1
ATOM 766 C CA . GLU A 1 91 ? -4.670 -4.927 0.393 1.00 85.88 91 GLU A CA 1
ATOM 767 C C . GLU A 1 91 ? -3.548 -3.916 0.127 1.00 85.88 91 GLU A C 1
ATOM 769 O O . GLU A 1 91 ? -3.566 -2.783 0.619 1.00 85.88 91 GLU A O 1
ATOM 774 N N . LEU A 1 92 ? -2.581 -4.343 -0.687 1.00 85.69 92 LEU A N 1
ATOM 775 C CA . LEU A 1 92 ? -1.513 -3.512 -1.232 1.00 85.69 92 LEU A CA 1
ATOM 776 C C . LEU A 1 92 ? -1.647 -3.461 -2.750 1.00 85.69 92 LEU A C 1
ATOM 778 O O . LEU A 1 92 ? -1.891 -4.486 -3.389 1.00 85.69 92 LEU A O 1
ATOM 782 N N . SER A 1 93 ? -1.418 -2.285 -3.323 1.00 80.19 93 SER A N 1
ATOM 783 C CA . SER A 1 93 ? -1.327 -2.107 -4.769 1.00 80.19 93 SER A CA 1
ATOM 784 C C . SER A 1 93 ? 0.064 -1.636 -5.154 1.00 80.19 93 SER A C 1
ATOM 786 O O . SER A 1 93 ? 0.649 -0.779 -4.496 1.00 80.19 93 SER A O 1
ATOM 788 N N . MET A 1 94 ? 0.597 -2.196 -6.235 1.00 78.62 94 MET A N 1
ATOM 789 C CA . MET A 1 94 ? 1.862 -1.760 -6.803 1.00 78.62 94 MET A CA 1
ATOM 790 C C . MET A 1 94 ? 1.782 -1.816 -8.325 1.00 78.62 94 MET A C 1
ATOM 792 O O . MET A 1 94 ? 1.306 -2.790 -8.909 1.00 78.62 94 MET A O 1
ATOM 796 N N . SER A 1 95 ? 2.249 -0.751 -8.961 1.00 74.75 95 SER A N 1
ATOM 797 C CA . SER A 1 95 ? 2.363 -0.618 -10.412 1.00 74.75 95 SER A CA 1
ATOM 798 C C . SER A 1 95 ? 3.735 -0.058 -10.720 1.00 74.75 95 SER A C 1
ATOM 800 O O . SER A 1 95 ? 4.180 0.828 -9.994 1.00 74.75 95 SER A O 1
ATOM 802 N N . TYR A 1 96 ? 4.380 -0.500 -11.792 1.00 74.56 96 TYR A N 1
ATOM 803 C CA . TYR A 1 96 ? 5.673 0.054 -12.172 1.00 74.56 96 TYR A CA 1
ATOM 804 C C . TYR A 1 96 ? 5.728 0.422 -13.644 1.00 74.56 96 TYR A C 1
ATOM 806 O O . TYR A 1 96 ? 5.139 -0.227 -14.507 1.00 74.56 96 TYR A O 1
ATOM 814 N N . THR A 1 97 ? 6.461 1.495 -13.902 1.00 72.81 97 THR A N 1
ATOM 815 C CA . THR A 1 97 ? 6.758 1.994 -15.237 1.00 72.81 97 THR A CA 1
ATOM 816 C C . THR A 1 97 ? 8.235 1.768 -15.476 1.00 72.81 97 THR A C 1
ATOM 818 O O . THR A 1 97 ? 9.045 2.152 -14.634 1.00 72.81 97 THR A O 1
ATOM 821 N N . TYR A 1 98 ? 8.595 1.181 -16.611 1.00 75.56 98 TYR A N 1
ATOM 822 C CA . TYR A 1 98 ? 9.992 1.092 -17.021 1.00 75.56 98 TYR A CA 1
ATOM 823 C C . TYR A 1 98 ? 10.185 1.715 -18.400 1.00 75.56 98 TYR A C 1
ATOM 825 O O . TYR A 1 98 ? 9.281 1.716 -19.237 1.00 75.56 98 TYR A O 1
ATOM 833 N N . TYR A 1 99 ? 11.383 2.246 -18.621 1.00 79.31 99 TYR A N 1
ATOM 834 C CA . TYR A 1 99 ? 11.786 2.828 -19.893 1.00 79.31 99 TYR A CA 1
ATOM 835 C C . TYR A 1 99 ? 12.604 1.805 -20.670 1.00 79.31 99 TYR A C 1
ATOM 837 O O . TYR A 1 99 ? 13.618 1.295 -20.189 1.00 79.31 99 TYR A O 1
ATOM 845 N N . LYS A 1 100 ? 12.165 1.485 -21.884 1.00 82.31 100 LYS A N 1
ATOM 846 C CA . LYS A 1 100 ? 12.909 0.638 -22.808 1.00 82.31 100 LYS A CA 1
ATOM 847 C C . LYS A 1 100 ? 13.665 1.535 -23.777 1.00 82.31 100 LYS A C 1
ATOM 849 O O . LYS A 1 100 ? 13.071 2.125 -24.673 1.00 82.31 100 LYS A O 1
ATOM 854 N N . THR A 1 101 ? 14.982 1.613 -23.609 1.00 87.50 101 THR A N 1
ATOM 855 C CA . THR A 1 101 ? 15.857 2.285 -24.578 1.00 87.50 101 THR A CA 1
ATOM 856 C C . THR A 1 101 ? 16.207 1.331 -25.720 1.00 87.50 101 THR A C 1
ATOM 858 O O . THR A 1 101 ? 16.648 0.206 -25.480 1.00 87.50 101 THR A O 1
ATOM 861 N N . LYS A 1 102 ? 16.028 1.780 -26.963 1.00 89.25 102 LYS A N 1
ATOM 862 C CA . LYS A 1 102 ? 16.465 1.097 -28.186 1.00 89.25 102 LYS A CA 1
ATOM 863 C C . LYS A 1 102 ? 17.554 1.938 -28.855 1.00 89.25 102 LYS A C 1
ATOM 865 O O . LYS A 1 102 ? 17.422 3.156 -28.953 1.00 89.25 102 LYS A O 1
ATOM 870 N N . TYR A 1 103 ? 18.613 1.284 -29.326 1.00 91.31 103 TYR A N 1
ATOM 871 C CA . TYR A 1 103 ? 19.693 1.918 -30.085 1.00 91.31 103 TYR A CA 1
ATOM 872 C C . TYR A 1 103 ? 19.617 1.474 -31.546 1.00 91.31 103 TYR A C 1
ATOM 874 O O . TYR A 1 103 ? 19.445 0.287 -31.821 1.00 91.31 103 TYR A O 1
ATOM 882 N N . GLY A 1 104 ? 19.709 2.422 -32.472 1.00 89.62 104 GLY A N 1
ATOM 883 C CA . GLY A 1 104 ? 19.473 2.197 -33.898 1.00 89.62 104 GLY A CA 1
ATOM 884 C C . GLY A 1 104 ? 19.326 3.517 -34.649 1.00 89.62 104 GLY A C 1
ATOM 885 O O . GLY A 1 104 ? 19.428 4.574 -34.042 1.00 89.62 104 GLY A O 1
ATOM 886 N N . LEU A 1 105 ? 19.101 3.466 -35.960 1.00 89.94 105 LEU A N 1
ATOM 887 C CA . LEU A 1 105 ? 18.782 4.649 -36.762 1.00 89.94 105 LEU A CA 1
ATOM 888 C C . LEU A 1 105 ? 17.268 4.869 -36.735 1.00 89.94 105 LEU A C 1
ATOM 890 O O . LEU A 1 105 ? 16.513 4.068 -37.281 1.00 89.94 105 LEU A O 1
ATOM 894 N N . PHE A 1 106 ? 16.840 5.942 -36.082 1.00 89.50 106 PHE A N 1
ATOM 895 C CA . PHE A 1 106 ? 15.440 6.334 -35.949 1.00 89.50 106 PHE A CA 1
ATOM 896 C C . PHE A 1 106 ? 15.215 7.732 -36.526 1.00 89.50 106 PHE A C 1
ATOM 898 O O . PHE A 1 106 ? 16.150 8.525 -36.616 1.00 89.50 106 PHE A O 1
ATOM 905 N N . GLY A 1 107 ? 13.962 8.059 -36.836 1.00 86.19 107 GLY A N 1
ATOM 906 C CA . GLY A 1 107 ? 13.572 9.357 -37.388 1.00 86.19 107 GLY A CA 1
ATOM 907 C C . GLY A 1 107 ? 13.380 9.340 -38.903 1.00 86.19 107 GLY A C 1
ATOM 908 O O . GLY A 1 107 ? 13.665 8.349 -39.571 1.00 86.19 107 GLY A O 1
ATOM 909 N N . ASP A 1 108 ? 12.846 10.441 -39.415 1.00 85.31 108 ASP A N 1
ATOM 910 C CA . ASP A 1 108 ? 12.578 10.681 -40.829 1.00 85.31 108 ASP A CA 1
ATOM 911 C C . ASP A 1 108 ? 13.168 12.038 -41.255 1.00 85.31 108 ASP A C 1
ATOM 913 O O . ASP A 1 108 ? 13.773 12.755 -40.452 1.00 85.31 108 ASP A O 1
ATOM 917 N N . GLU A 1 109 ? 13.013 12.395 -42.529 1.00 85.31 109 GLU A N 1
ATOM 918 C CA . GLU A 1 109 ? 13.567 13.632 -43.095 1.00 85.31 109 GLU A CA 1
ATOM 919 C C . GLU A 1 109 ? 13.037 14.910 -42.409 1.00 85.31 109 GLU A C 1
ATOM 921 O O . GLU A 1 109 ? 13.709 15.939 -42.450 1.00 85.31 109 GLU A O 1
ATOM 926 N N . GLY A 1 110 ? 11.874 14.857 -41.744 1.00 82.25 110 GLY A N 1
ATOM 927 C CA . GLY A 1 110 ? 11.244 16.005 -41.082 1.00 82.25 110 GLY A CA 1
ATOM 928 C C . GLY A 1 110 ? 11.622 16.179 -39.607 1.00 82.25 110 GLY A C 1
ATOM 929 O O . GLY A 1 110 ? 11.656 17.306 -39.113 1.0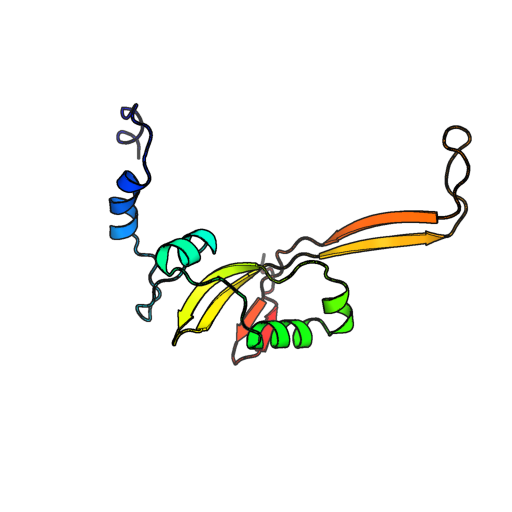0 82.25 110 GLY A O 1
ATOM 930 N N . MET A 1 111 ? 11.920 15.088 -38.895 1.00 81.31 111 MET A N 1
ATOM 931 C CA . MET A 1 111 ? 12.303 15.109 -37.472 1.00 81.31 111 MET A CA 1
ATOM 932 C C . MET A 1 111 ? 13.811 14.940 -37.230 1.00 81.31 111 MET A C 1
ATOM 934 O O . MET A 1 111 ? 14.270 15.084 -36.093 1.00 81.31 111 MET A O 1
ATOM 938 N N . GLY A 1 112 ? 14.578 14.647 -38.284 1.00 88.06 112 GLY A N 1
ATOM 939 C CA . GLY A 1 112 ? 16.007 14.364 -38.216 1.00 88.06 112 GLY A CA 1
ATOM 940 C C . GLY A 1 112 ? 16.317 12.943 -37.736 1.00 88.06 112 GLY A C 1
ATOM 941 O O . GLY A 1 112 ? 15.459 12.217 -37.232 1.00 88.06 112 GLY A O 1
ATOM 942 N N . ILE A 1 113 ? 17.580 12.541 -37.888 1.00 89.75 113 ILE A N 1
ATOM 943 C CA . ILE A 1 113 ? 18.062 11.205 -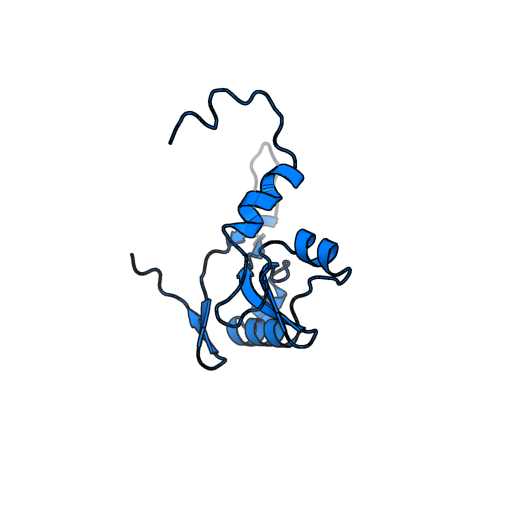37.516 1.00 89.75 113 ILE A CA 1
ATOM 944 C C . ILE A 1 113 ? 18.443 11.178 -36.029 1.00 89.75 113 ILE A C 1
ATOM 946 O O . ILE A 1 113 ? 19.168 12.047 -35.543 1.00 89.75 113 ILE A O 1
ATOM 950 N N . ARG A 1 114 ? 17.993 10.150 -35.304 1.00 89.88 114 ARG A N 1
ATOM 951 C CA . ARG A 1 114 ? 18.300 9.893 -33.889 1.00 89.88 114 ARG A CA 1
ATOM 952 C C . ARG A 1 114 ? 18.881 8.494 -33.709 1.00 89.88 114 ARG A C 1
ATOM 954 O O . ARG A 1 114 ? 18.456 7.554 -34.370 1.00 89.88 114 ARG A O 1
ATOM 961 N N . PHE A 1 115 ? 19.820 8.359 -32.770 1.00 91.00 115 PHE A N 1
ATOM 962 C CA . PHE A 1 115 ? 20.495 7.085 -32.464 1.00 91.00 115 PHE A CA 1
ATOM 963 C C . PHE A 1 115 ? 19.910 6.330 -31.262 1.00 91.00 115 PHE A C 1
ATOM 965 O O . PHE A 1 115 ? 20.300 5.199 -30.964 1.00 91.00 115 PHE A O 1
ATOM 972 N N . LYS A 1 116 ? 18.991 6.983 -30.548 1.00 90.75 116 LYS A N 1
ATOM 973 C CA . LYS A 1 116 ? 18.331 6.490 -29.345 1.00 90.75 116 LYS A CA 1
ATOM 974 C C . LYS A 1 116 ? 16.838 6.761 -29.473 1.00 90.75 116 LYS A C 1
ATOM 976 O O . LYS A 1 116 ? 16.453 7.892 -29.768 1.00 90.75 116 LYS A O 1
ATOM 981 N N . ASP A 1 117 ? 16.039 5.747 -29.187 1.00 88.06 117 ASP A N 1
ATOM 982 C CA . ASP A 1 117 ? 14.602 5.873 -28.977 1.00 88.06 117 ASP A CA 1
ATOM 983 C C . ASP A 1 117 ? 14.245 5.316 -27.595 1.00 88.06 117 ASP A C 1
ATOM 985 O O . ASP A 1 117 ? 14.840 4.333 -27.141 1.00 88.06 117 ASP A O 1
ATOM 989 N N . GLU A 1 118 ? 13.327 5.971 -26.893 1.00 87.12 118 GLU A N 1
ATOM 990 C CA . GLU A 1 118 ? 12.944 5.600 -25.532 1.00 87.12 118 GLU A CA 1
ATOM 991 C C . GLU A 1 118 ? 11.434 5.413 -25.450 1.00 87.12 118 GLU A C 1
ATOM 993 O O . GLU A 1 118 ? 10.656 6.321 -25.726 1.00 87.12 118 GLU A O 1
ATOM 998 N N . GLU A 1 119 ? 11.025 4.210 -25.063 1.00 83.88 119 GLU A N 1
ATOM 999 C CA . GLU A 1 119 ? 9.626 3.827 -24.945 1.00 83.88 119 GLU A CA 1
ATOM 1000 C C . GLU A 1 119 ? 9.262 3.683 -23.468 1.00 83.88 119 GLU A C 1
ATOM 1002 O O . GLU A 1 119 ? 9.857 2.877 -22.747 1.00 83.88 119 GLU A O 1
ATOM 1007 N N . GLN A 1 120 ? 8.274 4.454 -23.014 1.00 83.06 120 GLN A N 1
ATOM 1008 C CA . GLN A 1 120 ? 7.719 4.323 -21.673 1.00 83.06 120 GLN A CA 1
ATOM 1009 C C . GLN A 1 120 ? 6.684 3.194 -21.661 1.00 83.06 120 GLN A C 1
ATOM 1011 O O . GLN A 1 120 ? 5.643 3.290 -22.308 1.00 83.06 120 GLN A O 1
ATOM 1016 N N . ILE A 1 121 ? 6.949 2.133 -20.900 1.00 77.69 121 ILE A N 1
ATOM 1017 C CA . ILE A 1 121 ? 6.044 0.990 -20.768 1.00 77.69 121 ILE A CA 1
ATOM 1018 C C . ILE A 1 121 ? 5.455 0.992 -19.360 1.00 77.69 121 ILE A C 1
ATOM 1020 O O . ILE A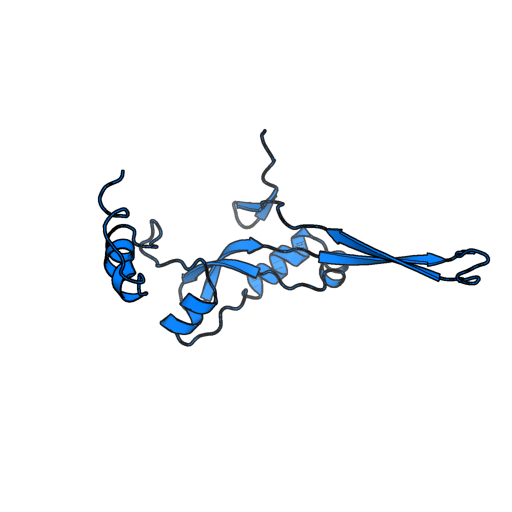 1 121 ? 6.165 0.820 -18.366 1.00 77.69 121 ILE A O 1
ATOM 1024 N N . PHE A 1 122 ? 4.138 1.184 -19.279 1.00 73.50 122 PHE A N 1
ATOM 1025 C CA . PHE A 1 122 ? 3.385 1.084 -18.034 1.00 73.50 122 PHE A CA 1
ATOM 1026 C C . PHE A 1 122 ? 2.930 -0.358 -17.816 1.00 73.50 122 PHE A C 1
ATOM 1028 O O . PHE A 1 122 ? 2.172 -0.896 -18.625 1.00 73.50 122 PHE A O 1
ATOM 1035 N N . ILE A 1 123 ? 3.363 -0.977 -16.716 1.00 73.00 123 ILE A N 1
ATOM 1036 C CA . ILE A 1 123 ? 2.786 -2.238 -16.256 1.00 73.00 123 ILE A CA 1
ATOM 1037 C C . ILE A 1 123 ? 1.747 -1.900 -15.184 1.00 73.00 123 ILE A C 1
ATOM 1039 O O . ILE A 1 123 ? 2.121 -1.595 -14.042 1.00 73.00 123 ILE A O 1
ATOM 1043 N N . PRO A 1 124 ? 0.444 -1.926 -15.531 1.00 65.31 124 PRO A N 1
ATOM 1044 C CA . PRO A 1 124 ? -0.597 -1.657 -14.558 1.00 65.31 124 PRO A CA 1
ATOM 1045 C C . PRO A 1 124 ? -0.546 -2.685 -13.426 1.00 65.31 124 PRO A C 1
ATOM 1047 O O . PRO A 1 124 ? -0.201 -3.855 -13.622 1.00 65.31 124 PRO A O 1
ATOM 1050 N N . GLY A 1 125 ? -0.940 -2.235 -12.234 1.00 60.88 125 GLY A N 1
ATOM 1051 C CA . GLY A 1 125 ? -1.297 -3.135 -11.142 1.00 60.88 125 GLY A CA 1
ATOM 1052 C C . GLY A 1 125 ? -2.519 -3.999 -11.498 1.00 60.88 125 GLY A C 1
ATOM 1053 O O . GLY A 1 125 ? -3.043 -3.961 -12.611 1.00 60.88 125 GLY A O 1
ATOM 1054 N N . GLY A 1 126 ? -3.001 -4.793 -10.542 1.00 59.56 126 GLY A N 1
ATOM 1055 C CA . GLY A 1 126 ? -4.181 -5.656 -10.730 1.00 59.56 126 GLY A CA 1
ATOM 1056 C C . GLY A 1 126 ? -3.878 -7.154 -10.722 1.00 59.56 126 GLY A C 1
ATOM 1057 O O . GLY A 1 126 ? -4.772 -7.975 -10.930 1.00 59.56 126 GLY A O 1
ATOM 1058 N N . ASN A 1 127 ? -2.630 -7.529 -10.437 1.00 65.50 127 ASN A N 1
ATOM 1059 C CA . ASN A 1 127 ? -2.348 -8.863 -9.929 1.00 65.50 127 ASN A CA 1
ATOM 1060 C C . ASN A 1 127 ? -2.750 -8.901 -8.451 1.00 65.50 127 ASN A C 1
ATOM 1062 O O . ASN A 1 127 ? -2.175 -8.186 -7.633 1.00 65.50 127 ASN A O 1
ATOM 1066 N N . LYS A 1 128 ? -3.743 -9.726 -8.118 1.00 69.44 128 LYS A N 1
ATOM 1067 C CA . LYS A 1 128 ? -4.140 -9.975 -6.733 1.00 69.44 128 LYS A CA 1
ATOM 1068 C C . LYS A 1 128 ? -3.256 -11.082 -6.167 1.00 69.44 128 LYS A C 1
ATOM 1070 O O . LYS A 1 128 ? -3.160 -12.160 -6.750 1.00 69.44 128 LYS A O 1
ATOM 1075 N N . PHE A 1 129 ? -2.618 -10.818 -5.036 1.00 69.50 129 PHE A N 1
ATOM 1076 C CA . PHE A 1 129 ? -1.851 -11.811 -4.290 1.00 69.50 129 PHE A CA 1
ATOM 1077 C C . PHE A 1 129 ? -2.494 -11.993 -2.925 1.00 69.50 129 PHE A C 1
ATOM 1079 O O . PHE A 1 129 ? -2.868 -11.020 -2.276 1.00 69.50 129 PHE A O 1
ATOM 1086 N N . ILE A 1 130 ? -2.656 -13.243 -2.509 1.00 70.94 130 ILE A N 1
ATOM 1087 C CA . ILE A 1 130 ? -3.247 -13.598 -1.223 1.00 70.94 130 ILE A CA 1
ATOM 1088 C C . ILE A 1 130 ? -2.121 -14.123 -0.342 1.00 70.94 130 ILE A C 1
ATOM 1090 O O . ILE A 1 130 ? -1.367 -15.003 -0.756 1.00 70.94 130 ILE A O 1
ATOM 1094 N N . LEU A 1 131 ? -1.992 -13.575 0.864 1.00 70.75 131 LEU A N 1
ATOM 1095 C CA . LEU A 1 131 ? -1.064 -14.093 1.861 1.00 70.75 131 LEU A CA 1
ATOM 1096 C C . LEU A 1 131 ? -1.710 -15.298 2.560 1.00 70.75 131 LEU A C 1
ATOM 1098 O O . LEU A 1 131 ? -2.669 -15.136 3.309 1.00 70.75 131 LEU A O 1
ATOM 1102 N N . ILE A 1 132 ? -1.190 -16.501 2.319 1.00 72.75 132 ILE A N 1
ATOM 1103 C CA . ILE A 1 132 ? -1.634 -17.744 2.965 1.00 72.75 132 ILE A CA 1
ATOM 1104 C C . ILE A 1 132 ? -0.418 -18.359 3.653 1.00 72.75 132 ILE A C 1
ATOM 1106 O O . ILE A 1 132 ? 0.615 -18.558 3.018 1.00 72.75 132 ILE A O 1
ATOM 1110 N N . ASN A 1 133 ? -0.520 -18.641 4.957 1.00 79.56 133 ASN A N 1
ATOM 1111 C CA . ASN A 1 133 ? 0.574 -19.206 5.761 1.00 79.56 133 ASN A CA 1
ATOM 1112 C C . ASN A 1 133 ? 1.901 -18.439 5.590 1.00 79.56 133 ASN A C 1
ATOM 1114 O O . ASN A 1 133 ? 2.943 -19.031 5.324 1.00 79.56 133 ASN A O 1
ATOM 1118 N N . ASN A 1 134 ? 1.853 -17.105 5.693 1.00 74.25 134 ASN A N 1
ATOM 1119 C CA . ASN A 1 134 ? 2.995 -16.201 5.493 1.00 74.25 134 ASN A CA 1
ATOM 1120 C C . ASN A 1 134 ? 3.643 -16.212 4.096 1.00 74.25 134 ASN A C 1
ATOM 1122 O O . ASN A 1 134 ? 4.673 -15.565 3.918 1.00 74.25 134 ASN A O 1
ATOM 1126 N N . LYS A 1 135 ? 3.025 -16.846 3.094 1.00 72.81 135 LYS A N 1
ATOM 1127 C CA . LYS A 1 135 ? 3.511 -16.874 1.710 1.00 72.81 135 LYS A CA 1
ATOM 1128 C C . LYS A 1 135 ? 2.506 -16.233 0.754 1.00 72.81 135 LYS A C 1
ATOM 1130 O O . LYS A 1 135 ? 1.306 -16.481 0.851 1.00 72.81 135 LYS A O 1
ATOM 1135 N N . PHE A 1 136 ? 2.986 -15.413 -0.181 1.00 71.44 136 PHE A N 1
ATOM 1136 C CA . PHE A 1 136 ? 2.135 -14.852 -1.231 1.00 71.44 136 PHE A CA 1
ATOM 1137 C C . PHE A 1 136 ? 1.812 -15.905 -2.294 1.00 71.44 136 PHE A C 1
ATOM 1139 O O . PHE A 1 136 ? 2.705 -16.525 -2.874 1.00 71.44 136 PHE A O 1
ATOM 1146 N N . ILE A 1 137 ? 0.522 -16.084 -2.565 1.00 74.50 137 ILE A N 1
ATOM 1147 C CA . ILE A 1 137 ? -0.008 -16.920 -3.641 1.00 74.50 137 ILE A CA 1
ATOM 1148 C C . ILE A 1 137 ? -0.704 -15.996 -4.636 1.00 74.50 137 ILE A C 1
ATOM 1150 O O . ILE A 1 137 ? -1.564 -15.199 -4.259 1.00 74.50 137 ILE A O 1
ATOM 1154 N N . LYS A 1 138 ? -0.330 -16.082 -5.917 1.00 74.88 138 LYS A N 1
ATOM 1155 C CA . LYS A 1 138 ? -1.028 -15.355 -6.982 1.00 74.88 138 LYS A CA 1
ATOM 1156 C C . LYS A 1 138 ? -2.466 -15.857 -7.037 1.00 74.88 138 LYS A C 1
ATOM 1158 O O . LYS A 1 138 ? -2.686 -17.041 -7.281 1.00 74.88 138 LYS A O 1
ATOM 1163 N N . ALA A 1 139 ? -3.431 -14.971 -6.819 1.00 71.06 139 ALA A N 1
ATOM 1164 C CA . ALA A 1 139 ? -4.816 -15.295 -7.103 1.00 71.06 139 ALA A CA 1
ATOM 1165 C C . ALA A 1 139 ? -4.923 -15.474 -8.619 1.00 71.06 139 ALA A C 1
ATOM 1167 O O . ALA A 1 139 ? -4.621 -14.551 -9.385 1.00 71.06 139 ALA A O 1
ATOM 1168 N N . ASN A 1 140 ? -5.293 -16.674 -9.062 1.00 65.75 140 ASN A N 1
ATOM 1169 C CA . ASN A 1 140 ? -5.658 -16.855 -10.457 1.00 65.75 140 ASN A CA 1
ATOM 1170 C C . ASN A 1 140 ? -6.856 -15.953 -10.756 1.00 65.75 140 ASN A C 1
ATOM 1172 O O . ASN A 1 140 ? -7.767 -15.814 -9.939 1.00 65.75 140 ASN A O 1
ATOM 1176 N N . LYS A 1 141 ? -6.838 -15.325 -11.936 1.00 54.56 141 LYS A N 1
ATOM 1177 C CA . LYS A 1 141 ? -8.057 -14.786 -12.536 1.00 54.56 141 LYS A CA 1
ATOM 1178 C C . LYS A 1 141 ? -8.892 -15.990 -12.967 1.00 54.56 141 LYS A C 1
ATOM 1180 O O . LYS A 1 141 ? -8.866 -16.356 -14.139 1.00 54.56 141 LYS A O 1
ATOM 1185 N N . ASP A 1 142 ? -9.542 -16.659 -12.022 1.00 53.84 142 ASP A N 1
ATOM 1186 C CA . ASP A 1 142 ? -10.653 -17.522 -12.398 1.00 53.84 142 ASP A CA 1
ATOM 1187 C C . ASP A 1 142 ? -11.731 -16.605 -12.998 1.00 53.84 142 ASP A C 1
ATOM 1189 O O . ASP A 1 142 ? -12.007 -15.530 -12.460 1.00 53.84 142 ASP A O 1
ATOM 1193 N N . LYS A 1 143 ? -12.155 -16.988 -14.207 1.00 38.34 143 LYS A N 1
ATOM 1194 C CA . LYS A 1 143 ? -12.932 -16.219 -15.192 1.00 38.34 143 LYS A CA 1
ATOM 1195 C C . LYS A 1 143 ? -14.176 -15.537 -14.637 1.00 38.34 143 LYS A C 1
ATOM 1197 O O . LYS A 1 143 ? -14.905 -16.189 -13.861 1.00 38.34 143 LYS A O 1
#

Secondary structure (DSSP, 8-state):
--STTTS--SPPPGGGGHHHHHHS--B-TTS-BEES-HHHHHHHHSS-----HHHHHHHHHHH-HHHHTT--SPPEEEEEEEETTEEEEEEEE--EEEEEEEEEEE--TTT--EEEEEEEEEE-----EEEETTEEEEPP---

pLDDT: mean 79.66, std 11.75, range [38.34, 94.12]

Organism: NCBI:txid1242969

Radius of gyration: 22.49 Å; chains: 1; bounding box: 58×39×61 Å

Sequence (143 aa):
M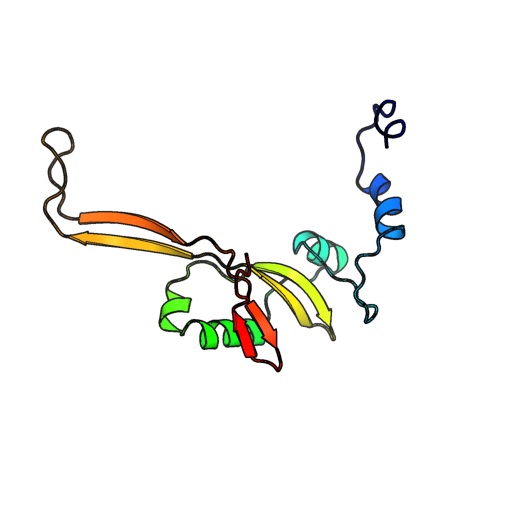DDFFKNNKRNFKRADLEIMDQKFPQTLSNGKKYYTSWIDYERDTGKKAEVPEIYINKIKEFMGESNYDKSPNFPILVMFYEDNNQIVPIELSMSYTYYKTKYGLFGDEGMGIRFKDEEQIFIPGGNKFILINNKFIKANKDK

Foldseek 3Di:
DDDVPPPDPDDDDPVNCVVVCVVDPCADPVRFHKDQDQVVVCVVPVDGDDDDVLVVVLVCVVQPVVRVVQFPDDWDQRMWTDDPNDIGGPDIWGWGKHKDKDADWDDDPVGDTDGIDIDIDTGGTDFDWDQDPNHTDTDDPPD